Protein AF-A0A318S5X5-F1 (afdb_monomer)

Sequence (157 aa):
MSGQIARTRAEFDAWLSTHRPRSAVIAVRAEPLDRRAVLARVASLTGAQRDDAYVTLLLERRPVEDTPAFVEATREPLRRWATLVDGLLAGEGAFARWRTRLLFEGKTTSRFDLRLYVVGEGALGEATADETVEALATWARAAFPLRLLDPVAPPKR

Nearest PDB structures (foldseek):
  4n8p-assembly1_A-2  TM=7.620E-01  e=3.785E+00  Ornithorhynchus anatinus
  3osn-assembly1_A  TM=4.841E-01  e=3.549E+00  Homo sapiens
  1i8l-assembly2_D  TM=4.418E-01  e=8.063E-01  Homo sapiens
  6tm8-assembly1_A  TM=4.575E-01  e=2.260E+00  Equid alphaherpesvirus 4
  3jpu-assembly3_D  TM=2.387E-01  e=6.759E+00  Pseudomonas aeruginosa

Radius of gyration: 15.07 Å; Cα contacts (8 Å, |Δi|>4): 255; chains: 1; bounding box: 32×39×39 Å

Secondary structure (DSSP, 8-state):
-HHHHHHHHHHHHHHHHHTGGGEEEEE-TTSB--HHHHHHHHHHHHHTT--S-EEEEEEEE-SS-EEEEEEEEES-HHHHHHHHHHHHHH--THHHHHHHHHB-TTSSBBSSEEEEEEEEGGGSTTS-HHHHHHHHHHHHHHH-SSPPPPPPPPPP-

Solvent-accessible surface area (backbone atoms only — not comparable to full-atom values): 8553 Å² total; per-residue (Å²): 114,70,66,59,34,53,50,36,39,50,54,50,52,48,53,50,61,77,45,47,90,35,46,46,77,54,35,47,52,77,33,70,61,47,64,68,62,34,49,52,51,46,45,52,44,48,68,76,62,71,50,76,34,22,30,38,39,34,30,37,45,49,100,88,46,76,41,64,38,36,69,42,57,40,70,51,60,55,64,50,48,50,52,52,49,53,37,38,70,72,39,56,75,79,22,33,63,52,24,68,71,46,22,41,86,99,49,64,26,22,65,28,35,29,36,38,35,42,42,34,28,84,76,56,66,92,46,52,29,61,61,47,34,53,50,51,53,50,33,41,63,65,50,40,95,55,75,64,54,78,87,71,78,76,80,85,127

Mean predicted aligned error: 3.71 Å

Structure (mmCIF, N/CA/C/O backbone):
data_AF-A0A318S5X5-F1
#
_entry.id   AF-A0A318S5X5-F1
#
loop_
_atom_site.group_PDB
_atom_site.id
_atom_site.type_symbol
_atom_site.label_atom_id
_atom_site.label_alt_id
_atom_site.label_comp_id
_atom_site.label_asym_id
_atom_site.label_entity_id
_atom_site.label_seq_id
_atom_site.pdbx_PDB_ins_code
_atom_site.Cartn_x
_atom_site.Cartn_y
_atom_site.Cartn_z
_atom_site.occupancy
_atom_site.B_iso_or_equiv
_atom_site.auth_seq_id
_atom_site.auth_comp_id
_atom_site.auth_asym_id
_atom_site.auth_atom_id
_atom_site.pdbx_PDB_model_num
ATOM 1 N N . MET A 1 1 ? 3.128 22.245 -18.106 1.00 63.56 1 MET A N 1
ATOM 2 C CA . MET A 1 1 ? 3.171 21.529 -16.807 1.00 63.56 1 MET A CA 1
ATOM 3 C C . MET A 1 1 ? 2.079 20.465 -16.676 1.00 63.56 1 MET A C 1
ATOM 5 O O . MET A 1 1 ? 2.401 19.358 -16.274 1.00 63.56 1 MET A O 1
ATOM 9 N N . SER A 1 2 ? 0.830 20.738 -17.073 1.00 74.69 2 SER A N 1
ATOM 10 C CA . SER A 1 2 ? -0.282 19.765 -17.033 1.00 74.69 2 SER A CA 1
ATOM 11 C C . SER A 1 2 ? -0.029 18.466 -17.815 1.00 74.69 2 SER A C 1
ATOM 13 O O . SER A 1 2 ? -0.383 17.394 -17.337 1.00 74.69 2 SER A O 1
ATOM 15 N N . GLY A 1 3 ? 0.640 18.539 -18.973 1.00 87.56 3 GLY A N 1
ATOM 16 C CA . GLY A 1 3 ? 0.941 17.357 -19.794 1.00 87.56 3 GLY A CA 1
ATOM 17 C C . GLY A 1 3 ? 1.873 16.336 -19.126 1.00 87.56 3 GLY A C 1
ATOM 18 O O . GLY A 1 3 ? 1.660 15.137 -19.268 1.00 87.56 3 GLY A O 1
ATOM 19 N N . GLN A 1 4 ? 2.860 16.792 -18.344 1.00 90.62 4 GLN A N 1
ATOM 20 C CA . GLN A 1 4 ? 3.779 15.891 -17.636 1.00 90.62 4 GLN A CA 1
ATOM 21 C C . GLN A 1 4 ? 3.071 15.164 -16.488 1.00 90.62 4 GLN A C 1
ATOM 23 O O . GLN A 1 4 ? 3.238 13.961 -16.336 1.00 90.62 4 GLN A O 1
ATOM 28 N N . ILE A 1 5 ? 2.236 15.879 -15.725 1.00 91.44 5 ILE A N 1
ATOM 29 C CA . ILE A 1 5 ? 1.437 15.299 -14.635 1.00 91.44 5 ILE A CA 1
ATOM 30 C C . ILE A 1 5 ? 0.495 14.222 -15.186 1.00 91.44 5 ILE A C 1
ATOM 32 O O . ILE A 1 5 ? 0.437 13.123 -14.643 1.00 91.44 5 ILE A O 1
ATOM 36 N N . ALA A 1 6 ? -0.196 14.510 -16.295 1.00 92.75 6 ALA A N 1
ATOM 37 C CA . ALA A 1 6 ? -1.096 13.554 -16.938 1.00 92.75 6 ALA A CA 1
ATOM 38 C C . ALA A 1 6 ? -0.356 12.300 -17.432 1.00 92.75 6 ALA A C 1
ATOM 40 O O . ALA A 1 6 ? -0.835 11.186 -17.230 1.00 92.75 6 ALA A O 1
ATOM 41 N N . ARG A 1 7 ? 0.832 12.467 -18.027 1.00 94.44 7 ARG A N 1
ATOM 42 C CA . ARG A 1 7 ? 1.670 11.342 -18.459 1.00 94.44 7 ARG A CA 1
ATOM 43 C C . ARG A 1 7 ? 2.125 10.485 -17.281 1.00 94.44 7 ARG A C 1
ATOM 45 O O . ARG A 1 7 ? 1.938 9.276 -17.312 1.00 94.44 7 ARG A O 1
ATOM 52 N N . THR A 1 8 ? 2.671 11.102 -16.237 1.00 94.94 8 THR A N 1
ATOM 53 C CA . THR A 1 8 ? 3.100 10.383 -15.033 1.00 94.94 8 THR A CA 1
ATOM 54 C C . THR A 1 8 ? 1.937 9.646 -14.374 1.00 94.94 8 THR A C 1
ATOM 56 O O . THR A 1 8 ? 2.099 8.523 -13.901 1.00 94.94 8 THR A O 1
ATOM 59 N N . ARG A 1 9 ? 0.740 10.243 -14.381 1.00 94.81 9 ARG A N 1
ATOM 60 C CA . ARG A 1 9 ? -0.459 9.571 -13.889 1.00 94.81 9 ARG A CA 1
ATOM 61 C C . ARG A 1 9 ? -0.812 8.346 -14.731 1.00 94.81 9 ARG A C 1
ATOM 63 O O . ARG A 1 9 ? -1.066 7.291 -14.166 1.00 94.81 9 ARG A O 1
ATOM 70 N N . ALA A 1 10 ? -0.761 8.465 -16.056 1.00 95.75 10 ALA A N 1
ATOM 71 C CA . ALA A 1 10 ? -1.004 7.343 -16.955 1.00 95.75 10 ALA A CA 1
ATOM 72 C C . ALA A 1 10 ? 0.017 6.204 -16.765 1.00 95.75 10 ALA A C 1
ATOM 74 O O . ALA A 1 10 ? -0.373 5.041 -16.775 1.00 95.75 10 ALA A O 1
ATOM 75 N N . GLU A 1 11 ? 1.297 6.522 -16.543 1.00 96.81 11 GLU A N 1
ATOM 76 C CA . GLU A 1 11 ? 2.347 5.534 -16.241 1.00 96.81 11 GLU A CA 1
ATOM 77 C C . GLU A 1 11 ? 2.062 4.798 -14.918 1.00 96.81 11 GLU A C 1
ATOM 79 O O . GLU A 1 11 ? 2.108 3.567 -14.866 1.00 96.81 11 GLU A O 1
ATOM 84 N N . PHE A 1 12 ? 1.670 5.533 -13.870 1.00 97.25 12 PHE A N 1
ATOM 85 C CA . PHE A 1 12 ? 1.281 4.946 -12.585 1.00 97.25 12 PHE A CA 1
ATOM 86 C C . PHE A 1 12 ? 0.047 4.039 -12.713 1.00 97.25 12 PHE A C 1
ATOM 88 O O . PHE A 1 12 ? 0.053 2.900 -12.245 1.00 97.25 12 PHE A O 1
ATOM 95 N N . ASP A 1 13 ? -1.001 4.515 -13.388 1.00 96.75 13 ASP A N 1
ATOM 96 C CA . ASP A 1 13 ? -2.248 3.768 -13.574 1.00 96.75 13 ASP A CA 1
ATOM 97 C C . ASP A 1 13 ? -2.038 2.526 -14.462 1.00 96.75 13 ASP A C 1
ATOM 99 O O . ASP A 1 13 ? -2.630 1.472 -14.208 1.00 96.75 13 ASP A O 1
ATOM 103 N N . ALA A 1 14 ? -1.145 2.602 -15.456 1.00 97.56 14 ALA A N 1
ATOM 104 C CA . ALA A 1 14 ? -0.736 1.448 -16.252 1.00 97.56 14 ALA A CA 1
ATOM 105 C C . ALA A 1 14 ? -0.048 0.387 -15.382 1.00 97.56 14 ALA A C 1
ATOM 107 O O . ALA A 1 14 ? -0.393 -0.794 -15.475 1.00 97.56 14 ALA A O 1
ATOM 108 N N . TRP A 1 15 ? 0.856 0.793 -14.482 1.00 97.94 15 TRP A N 1
ATOM 109 C CA . TRP A 1 15 ? 1.485 -0.130 -13.536 1.00 97.94 15 TRP A CA 1
ATOM 110 C C . TRP A 1 15 ? 0.447 -0.794 -12.621 1.00 97.94 15 TRP A C 1
ATOM 112 O O . TRP A 1 15 ? 0.465 -2.018 -12.463 1.00 97.94 15 TRP A O 1
ATOM 122 N N . LEU A 1 16 ? -0.505 -0.027 -12.073 1.00 97.88 16 LEU A N 1
ATOM 123 C CA . LEU A 1 16 ? -1.594 -0.576 -11.254 1.00 97.88 16 LEU A CA 1
ATOM 124 C C . LEU A 1 16 ? -2.435 -1.596 -12.028 1.00 97.88 16 LEU A C 1
ATOM 126 O O . LEU A 1 16 ? -2.760 -2.662 -11.502 1.00 97.88 16 LEU A O 1
ATOM 130 N N . SER A 1 17 ? -2.785 -1.280 -13.276 1.00 97.69 17 SER A N 1
ATOM 131 C CA . SER A 1 17 ? -3.589 -2.151 -14.133 1.00 97.69 17 SER A CA 1
ATOM 132 C C . SER A 1 17 ? -2.881 -3.480 -14.401 1.00 97.69 17 SER A C 1
ATOM 134 O O . SER A 1 17 ? -3.464 -4.543 -14.172 1.00 97.69 17 SER A O 1
ATOM 136 N N . THR A 1 18 ? -1.607 -3.431 -14.796 1.00 98.19 18 THR A N 1
ATOM 137 C CA . THR A 1 18 ? -0.773 -4.616 -15.057 1.00 98.19 18 THR A CA 1
ATOM 138 C C . THR A 1 18 ? -0.665 -5.524 -13.831 1.00 98.19 18 THR A C 1
ATOM 140 O O . THR A 1 18 ? -0.734 -6.749 -13.942 1.00 98.19 18 THR A O 1
ATOM 143 N N . HIS A 1 19 ? -0.560 -4.941 -12.635 1.00 98.31 19 HIS A N 1
ATOM 144 C CA . HIS A 1 19 ? -0.350 -5.688 -11.394 1.00 98.31 19 HIS A CA 1
ATOM 145 C C . HIS A 1 19 ? -1.625 -5.915 -10.577 1.00 98.31 19 HIS A C 1
ATOM 147 O O . HIS A 1 19 ? -1.557 -6.428 -9.459 1.00 98.31 19 HIS A O 1
ATOM 153 N N . ARG A 1 20 ? -2.808 -5.608 -11.123 1.00 97.88 20 ARG A N 1
ATOM 154 C CA . ARG A 1 20 ? -4.098 -5.761 -10.432 1.00 97.88 20 ARG A CA 1
ATOM 155 C C . ARG A 1 20 ? -4.334 -7.153 -9.820 1.00 97.88 20 ARG A C 1
ATOM 157 O O . ARG A 1 20 ? -4.837 -7.187 -8.692 1.00 97.88 20 ARG A O 1
ATOM 164 N N . PRO A 1 21 ? -3.963 -8.283 -10.465 1.00 97.62 21 PRO A N 1
ATOM 165 C CA . PRO A 1 21 ? -4.100 -9.616 -9.866 1.00 97.62 21 PRO A CA 1
ATOM 166 C C . PRO A 1 21 ? -3.256 -9.831 -8.600 1.00 97.62 21 PRO A C 1
ATOM 168 O O . PRO A 1 21 ? -3.552 -10.719 -7.809 1.00 97.62 21 PRO A O 1
ATOM 171 N N . ARG A 1 22 ? -2.227 -9.004 -8.383 1.00 98.06 22 ARG A N 1
ATOM 172 C CA . ARG A 1 22 ? -1.304 -9.047 -7.238 1.00 98.06 22 ARG A CA 1
ATOM 173 C C . ARG A 1 22 ? -1.700 -8.049 -6.148 1.00 98.06 22 ARG A C 1
ATOM 175 O O . ARG A 1 22 ? -0.852 -7.510 -5.437 1.00 98.06 22 ARG A O 1
ATOM 182 N N . SER A 1 23 ? -2.999 -7.774 -6.036 1.00 98.38 23 SER A N 1
ATOM 183 C CA . SER A 1 23 ? -3.544 -6.828 -5.068 1.00 98.38 23 SER A CA 1
ATOM 184 C C . SER A 1 23 ? -4.696 -7.411 -4.259 1.00 98.38 23 SER A C 1
ATOM 186 O O . SER A 1 23 ? -5.454 -8.253 -4.738 1.00 98.38 23 SER A O 1
ATOM 188 N N . ALA A 1 24 ? -4.864 -6.915 -3.036 1.00 98.06 24 ALA A N 1
ATOM 189 C CA . ALA A 1 24 ? -5.970 -7.267 -2.159 1.00 98.06 24 ALA A CA 1
ATOM 190 C C . ALA A 1 24 ? -6.497 -6.032 -1.421 1.00 98.06 24 ALA A C 1
ATOM 192 O O . ALA A 1 24 ? -5.737 -5.136 -1.057 1.00 98.06 24 ALA A O 1
ATOM 193 N N . VAL A 1 25 ? -7.806 -5.997 -1.162 1.00 97.62 25 VAL A N 1
ATOM 194 C CA . VAL A 1 25 ? -8.386 -5.039 -0.210 1.00 97.62 25 VAL A CA 1
ATOM 195 C C . VAL A 1 25 ? -8.039 -5.521 1.193 1.00 97.62 25 VAL A C 1
ATOM 197 O O . VAL A 1 25 ? -8.439 -6.617 1.577 1.00 97.62 25 VAL A O 1
ATOM 200 N N . ILE A 1 26 ? -7.272 -4.729 1.937 1.00 97.19 26 ILE A N 1
ATOM 201 C CA . ILE A 1 26 ? -6.790 -5.080 3.278 1.00 97.19 26 ILE A CA 1
ATOM 202 C C . ILE A 1 26 ? -7.601 -4.419 4.397 1.00 97.19 26 ILE A C 1
ATOM 204 O O . ILE A 1 26 ? -7.594 -4.932 5.513 1.00 97.19 26 ILE A O 1
ATOM 208 N N . ALA A 1 27 ? -8.340 -3.350 4.095 1.00 97.00 27 ALA A N 1
ATOM 209 C CA . ALA A 1 27 ? -9.311 -2.735 4.994 1.00 97.00 27 ALA A CA 1
ATOM 210 C C . ALA A 1 27 ? -10.466 -2.126 4.193 1.00 97.00 27 ALA A C 1
ATOM 212 O O . ALA A 1 27 ? -10.250 -1.638 3.082 1.00 97.00 27 ALA A O 1
ATOM 213 N N . VAL A 1 28 ? -11.662 -2.132 4.772 1.00 96.62 28 VAL A N 1
ATOM 214 C CA . VAL A 1 28 ? -12.852 -1.470 4.227 1.00 96.62 28 VAL A CA 1
ATOM 215 C C . VAL A 1 28 ? -13.132 -0.226 5.063 1.00 96.62 28 VAL A C 1
ATOM 217 O O . VAL A 1 28 ? -12.916 -0.209 6.280 1.00 96.62 28 VAL A O 1
ATOM 220 N N . ARG A 1 29 ? -13.576 0.850 4.416 1.00 96.38 29 ARG A N 1
ATOM 221 C CA . ARG A 1 29 ? -13.943 2.094 5.089 1.00 96.38 29 ARG A CA 1
ATOM 222 C C . ARG A 1 29 ? -14.974 1.827 6.185 1.00 96.38 29 ARG A C 1
ATOM 224 O O . ARG A 1 29 ? -15.954 1.128 5.973 1.00 96.38 29 ARG A O 1
ATOM 231 N N . ALA A 1 30 ? -14.787 2.488 7.326 1.00 95.69 30 ALA A N 1
ATOM 232 C CA . ALA A 1 30 ? -15.649 2.383 8.500 1.00 95.69 30 ALA A CA 1
ATOM 233 C C . ALA A 1 30 ? -15.691 0.986 9.152 1.00 95.69 30 ALA A C 1
ATOM 235 O O . ALA A 1 30 ? -16.438 0.798 10.111 1.00 95.69 30 ALA A O 1
ATOM 236 N N . GLU A 1 31 ? -14.821 0.058 8.742 1.00 96.19 31 GLU A N 1
ATOM 237 C CA . GLU A 1 31 ? -14.630 -1.225 9.417 1.00 96.19 31 GLU A CA 1
ATOM 238 C C . GLU A 1 31 ? -13.357 -1.232 10.282 1.00 96.19 31 GLU A C 1
ATOM 240 O O . GLU A 1 31 ? -12.379 -0.538 9.966 1.00 96.19 31 GLU A O 1
ATOM 245 N N . PRO A 1 32 ? -13.342 -1.986 11.399 1.00 95.38 32 PRO A N 1
ATOM 246 C CA . PRO A 1 32 ? -12.128 -2.226 12.171 1.00 95.38 32 PRO A CA 1
ATOM 247 C C . PRO A 1 32 ? -11.030 -2.878 11.322 1.00 95.38 32 PRO A C 1
ATOM 249 O O . PRO A 1 32 ? -11.278 -3.826 10.579 1.00 95.38 32 PRO A O 1
ATOM 252 N N . LEU A 1 33 ? -9.794 -2.399 11.465 1.00 94.62 33 LEU A N 1
ATOM 253 C CA . LEU A 1 33 ? -8.633 -3.027 10.848 1.00 94.62 33 LEU A CA 1
ATOM 254 C C . LEU A 1 33 ? -8.327 -4.360 11.546 1.00 94.62 33 LEU A C 1
ATOM 256 O O . LEU A 1 33 ? -7.868 -4.384 12.688 1.00 94.62 33 LEU A O 1
ATOM 260 N N . ASP A 1 34 ? -8.544 -5.469 10.843 1.00 94.88 34 ASP A N 1
ATOM 261 C CA . ASP A 1 34 ? -8.227 -6.811 11.333 1.00 94.88 34 ASP A CA 1
ATOM 262 C C . ASP A 1 34 ? -6.812 -7.227 10.911 1.00 94.88 34 ASP A C 1
ATOM 264 O O . ASP A 1 34 ? -6.543 -7.558 9.752 1.00 94.88 34 ASP A O 1
ATOM 268 N N . ARG A 1 35 ? -5.906 -7.276 11.892 1.00 95.69 35 ARG A N 1
ATOM 269 C CA . ARG A 1 35 ? -4.519 -7.711 11.707 1.00 95.69 35 ARG A CA 1
ATOM 270 C C . ARG A 1 35 ? -4.406 -9.087 11.055 1.00 95.69 35 ARG A C 1
ATOM 272 O O . ARG A 1 35 ? -3.602 -9.264 10.141 1.00 95.69 35 ARG A O 1
ATOM 279 N N . ARG A 1 36 ? -5.170 -10.076 11.522 1.00 97.06 36 ARG A N 1
ATOM 280 C CA . ARG A 1 36 ? -5.088 -11.449 11.009 1.00 97.06 36 ARG A CA 1
ATOM 281 C C . ARG A 1 36 ? -5.515 -11.486 9.547 1.00 97.06 36 ARG A C 1
ATOM 283 O O . ARG A 1 36 ? -4.848 -12.135 8.743 1.00 97.06 36 ARG A O 1
ATOM 290 N N . ALA A 1 37 ? -6.577 -10.763 9.199 1.00 96.94 37 ALA A N 1
ATOM 291 C CA . ALA A 1 37 ? -7.054 -10.678 7.824 1.00 96.94 37 ALA A CA 1
ATOM 292 C C . ALA A 1 37 ? -6.035 -9.997 6.894 1.00 96.94 37 ALA A C 1
ATOM 294 O O . ALA A 1 37 ? -5.796 -10.485 5.788 1.00 96.94 37 ALA A O 1
ATOM 295 N N . VAL A 1 38 ? -5.394 -8.905 7.334 1.00 97.81 38 VAL A N 1
ATOM 296 C CA . VAL A 1 38 ? -4.328 -8.235 6.563 1.00 97.81 38 VAL A CA 1
ATOM 297 C C . VAL A 1 38 ? -3.174 -9.203 6.289 1.00 97.81 38 VAL A C 1
ATOM 299 O O . VAL A 1 38 ? -2.782 -9.380 5.137 1.00 97.81 38 VAL A 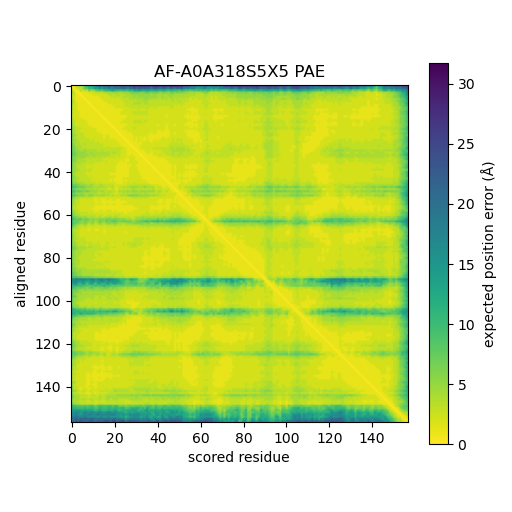O 1
ATOM 302 N N . LEU A 1 39 ? -2.664 -9.882 7.321 1.00 98.38 39 LEU A N 1
ATOM 303 C CA . LEU A 1 39 ? -1.522 -10.789 7.174 1.00 98.38 39 LEU A CA 1
ATOM 304 C C . LEU A 1 39 ? -1.844 -12.024 6.332 1.00 98.38 39 LEU A C 1
ATOM 306 O O . LEU A 1 39 ? -1.005 -12.449 5.543 1.00 98.38 39 LEU A O 1
ATOM 310 N N . ALA A 1 40 ? -3.061 -12.564 6.434 1.00 98.12 40 ALA A N 1
ATOM 311 C CA . ALA A 1 40 ? -3.504 -13.659 5.574 1.00 98.12 40 ALA A CA 1
ATOM 312 C C . ALA A 1 40 ? -3.509 -13.252 4.089 1.00 98.12 40 ALA A C 1
ATOM 314 O O . ALA A 1 40 ? -3.091 -14.028 3.231 1.00 98.12 40 ALA A O 1
ATOM 315 N N . ARG A 1 41 ? -3.928 -12.017 3.780 1.00 98.12 41 ARG A N 1
ATOM 316 C CA . ARG A 1 41 ? -3.898 -11.477 2.412 1.00 98.12 41 ARG A CA 1
ATOM 317 C C . ARG A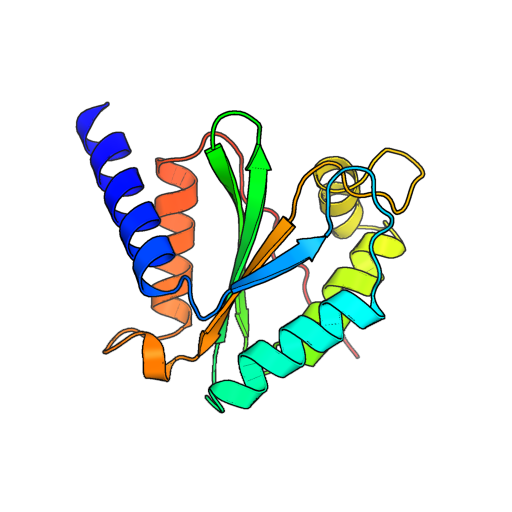 1 41 ? -2.470 -11.289 1.910 1.00 98.12 41 ARG A C 1
ATOM 319 O O . ARG A 1 41 ? -2.180 -11.706 0.795 1.00 98.12 41 ARG A O 1
ATOM 326 N N . VAL A 1 42 ? -1.577 -10.731 2.732 1.00 98.06 42 VAL A N 1
ATOM 327 C CA . VAL A 1 42 ? -0.152 -10.592 2.380 1.00 98.06 42 VAL A CA 1
ATOM 328 C C . VAL A 1 42 ? 0.469 -11.961 2.107 1.00 98.06 42 VAL A C 1
ATOM 330 O O . VAL A 1 42 ? 1.061 -12.147 1.051 1.00 98.06 42 VAL A O 1
ATOM 333 N N . ALA A 1 43 ? 0.268 -12.931 3.004 1.00 97.81 43 ALA A N 1
ATOM 334 C CA . ALA A 1 43 ? 0.788 -14.288 2.845 1.00 97.81 43 ALA A CA 1
ATOM 335 C C . ALA A 1 43 ? 0.277 -14.967 1.564 1.00 97.81 43 ALA A C 1
ATOM 337 O O . ALA A 1 43 ? 1.045 -15.636 0.875 1.00 97.81 43 ALA A O 1
ATOM 338 N N . SER A 1 44 ? -1.002 -14.772 1.227 1.00 97.44 44 SER A N 1
ATOM 339 C CA . SER A 1 44 ? -1.593 -15.278 -0.016 1.00 97.44 44 SER A CA 1
ATOM 340 C C . SER A 1 44 ? -0.928 -14.664 -1.254 1.00 97.44 44 SER A C 1
ATOM 342 O O . SER A 1 44 ? -0.485 -15.393 -2.143 1.00 97.44 44 SER A O 1
ATOM 344 N N . LEU A 1 45 ? -0.774 -13.333 -1.284 1.00 97.50 45 LEU A N 1
ATOM 345 C CA . LEU A 1 45 ? -0.144 -12.624 -2.402 1.00 97.50 45 LEU A CA 1
ATOM 346 C C . LEU A 1 45 ? 1.322 -13.033 -2.603 1.00 97.50 45 LEU A C 1
ATOM 348 O O . LEU A 1 45 ? 1.749 -13.229 -3.740 1.00 97.50 45 LEU A O 1
ATOM 352 N N . THR A 1 46 ? 2.093 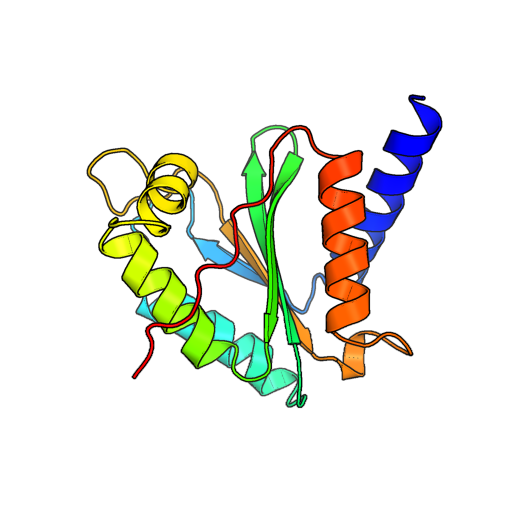-13.186 -1.524 1.00 97.06 46 THR A N 1
ATOM 353 C CA . THR A 1 46 ? 3.503 -13.596 -1.612 1.00 97.06 46 THR A CA 1
ATOM 354 C C . THR A 1 46 ? 3.653 -15.072 -1.959 1.00 97.06 46 THR A C 1
ATOM 356 O O . THR A 1 46 ? 4.480 -15.435 -2.791 1.00 97.06 46 THR A O 1
ATOM 359 N N . GLY A 1 47 ? 2.835 -15.941 -1.355 1.00 94.62 47 GLY A N 1
ATOM 360 C CA . GLY A 1 47 ? 2.926 -17.391 -1.537 1.00 94.62 47 GLY A CA 1
ATOM 361 C C . GLY A 1 47 ? 2.635 -17.853 -2.967 1.00 94.62 47 GLY A C 1
ATOM 362 O O . GLY A 1 47 ? 3.158 -18.886 -3.388 1.00 94.62 47 GLY A O 1
ATOM 363 N N . ALA A 1 48 ? 1.843 -17.077 -3.714 1.00 91.62 48 ALA A N 1
ATOM 364 C CA . ALA A 1 48 ? 1.555 -17.313 -5.127 1.00 91.62 48 ALA A CA 1
ATOM 365 C C . ALA A 1 48 ? 2.730 -16.981 -6.066 1.00 91.62 48 ALA A C 1
ATOM 367 O O . ALA A 1 48 ? 2.759 -17.479 -7.186 1.00 91.62 48 ALA A O 1
ATOM 368 N N . GLN A 1 49 ? 3.668 -16.139 -5.624 1.00 96.56 49 GLN A N 1
ATOM 369 C CA . GLN A 1 49 ? 4.747 -15.591 -6.453 1.00 96.56 49 GLN A CA 1
ATOM 370 C C . GLN A 1 49 ? 6.103 -16.234 -6.128 1.00 96.56 49 GLN A C 1
ATOM 372 O O . GLN A 1 49 ? 6.783 -16.696 -7.035 1.00 96.56 49 GLN A O 1
ATOM 377 N N . ARG A 1 50 ? 6.424 -16.395 -4.832 1.00 93.75 50 ARG A N 1
ATOM 378 C CA . ARG A 1 50 ? 7.660 -17.042 -4.335 1.00 93.75 50 ARG A CA 1
ATOM 379 C C . ARG A 1 50 ? 8.964 -16.393 -4.828 1.00 93.75 50 ARG A C 1
ATOM 381 O O . ARG A 1 50 ? 9.956 -17.087 -5.014 1.00 93.75 50 ARG A O 1
ATOM 388 N N . ASP A 1 51 ? 8.955 -15.077 -4.988 1.00 96.56 51 ASP A N 1
ATOM 389 C CA . ASP A 1 51 ? 10.131 -14.267 -5.315 1.00 96.56 51 ASP A CA 1
ATOM 390 C C . ASP A 1 51 ? 10.986 -13.932 -4.079 1.00 96.56 51 ASP A C 1
ATOM 392 O O . ASP A 1 51 ? 10.504 -14.000 -2.941 1.00 96.56 51 ASP A O 1
ATOM 396 N N . ASP A 1 52 ? 12.235 -13.522 -4.324 1.00 94.62 52 ASP A N 1
ATOM 397 C CA . ASP A 1 52 ? 13.224 -13.130 -3.304 1.00 94.62 52 ASP A CA 1
ATOM 398 C C . ASP A 1 52 ? 13.043 -11.688 -2.799 1.00 94.62 52 ASP A C 1
ATOM 400 O O . ASP A 1 52 ? 13.448 -11.343 -1.683 1.00 94.62 52 ASP A O 1
ATOM 404 N N . ALA A 1 53 ? 12.418 -10.834 -3.609 1.00 97.50 53 ALA A N 1
ATOM 405 C CA . ALA A 1 53 ? 12.118 -9.449 -3.285 1.00 97.50 53 ALA A CA 1
ATOM 406 C C . ALA A 1 53 ? 10.740 -9.052 -3.819 1.00 97.50 53 ALA A C 1
ATOM 408 O O . ALA A 1 53 ? 10.240 -9.607 -4.798 1.00 97.50 53 ALA A O 1
ATOM 409 N N . TYR A 1 54 ? 10.118 -8.086 -3.147 1.00 98.50 54 TYR A N 1
ATOM 410 C CA . TYR A 1 54 ? 8.784 -7.606 -3.472 1.00 98.50 54 TYR A CA 1
ATOM 411 C C . TYR A 1 54 ? 8.707 -6.092 -3.380 1.00 98.50 54 TYR A C 1
ATOM 413 O O . TYR A 1 54 ? 9.231 -5.483 -2.447 1.00 98.50 54 TYR A O 1
ATOM 421 N N . VAL A 1 55 ? 7.931 -5.510 -4.282 1.00 98.50 55 VAL A N 1
ATOM 422 C CA . VAL A 1 55 ? 7.400 -4.155 -4.176 1.00 98.50 55 VAL A CA 1
ATOM 423 C C . VAL A 1 55 ? 6.068 -4.223 -3.448 1.00 98.50 55 VAL A C 1
ATOM 425 O O . VAL A 1 55 ? 5.164 -4.965 -3.843 1.00 98.50 55 VAL A O 1
ATOM 428 N N . THR A 1 56 ? 5.916 -3.426 -2.397 1.00 98.12 56 THR A N 1
ATOM 429 C CA . THR A 1 56 ? 4.626 -3.233 -1.735 1.00 98.12 56 THR A CA 1
ATOM 430 C C . THR A 1 56 ? 4.141 -1.809 -1.953 1.00 98.12 56 THR A C 1
ATOM 432 O O . THR A 1 56 ? 4.903 -0.864 -1.776 1.00 98.12 56 THR A O 1
ATOM 435 N N . LEU A 1 57 ? 2.879 -1.653 -2.356 1.00 98.44 57 LEU A N 1
ATOM 436 C CA . LEU A 1 57 ? 2.240 -0.357 -2.597 1.00 98.44 57 LEU A CA 1
ATOM 437 C C . LEU A 1 57 ? 0.858 -0.343 -1.943 1.00 98.44 57 LEU A C 1
ATOM 439 O O . LEU A 1 57 ? -0.025 -1.119 -2.310 1.00 98.44 57 LEU A O 1
ATOM 443 N N . LEU A 1 58 ? 0.661 0.560 -0.987 1.00 98.38 58 LEU A N 1
ATOM 444 C CA . LEU A 1 58 ? -0.624 0.810 -0.345 1.00 98.38 58 LEU A CA 1
ATOM 445 C C . LEU A 1 58 ? -1.324 1.980 -1.029 1.00 98.38 58 LEU A C 1
ATOM 447 O O . LEU A 1 58 ? -0.770 3.079 -1.106 1.00 98.38 58 LEU A O 1
ATOM 451 N N . LEU A 1 59 ? -2.568 1.762 -1.436 1.00 98.31 59 LEU A N 1
ATOM 452 C CA . LEU A 1 59 ? -3.476 2.794 -1.912 1.00 98.31 59 LEU A CA 1
ATOM 453 C C . LEU A 1 59 ? -4.593 3.026 -0.896 1.00 98.31 59 LEU A C 1
ATOM 455 O O . LEU A 1 59 ? -5.124 2.080 -0.309 1.00 98.31 59 LEU A O 1
ATOM 459 N N . GLU A 1 60 ? -4.980 4.286 -0.742 1.00 97.12 60 GLU A N 1
ATOM 460 C CA . GLU A 1 60 ? -6.216 4.692 -0.079 1.00 97.12 60 GLU A CA 1
ATOM 461 C C . GLU A 1 60 ? -7.244 5.105 -1.140 1.00 97.12 60 GLU A C 1
ATOM 463 O O . GLU A 1 60 ? -6.996 6.001 -1.950 1.00 97.12 60 GLU A O 1
ATOM 468 N N . ARG A 1 61 ? -8.406 4.447 -1.153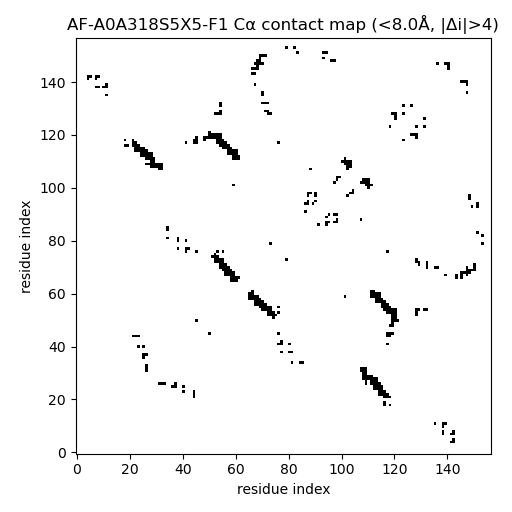 1.00 96.12 61 ARG A N 1
ATOM 469 C CA . ARG A 1 61 ? -9.495 4.787 -2.070 1.00 96.12 61 ARG A CA 1
ATOM 470 C C . ARG A 1 61 ? -10.242 6.009 -1.561 1.00 96.12 61 ARG A C 1
ATOM 472 O O . ARG A 1 61 ? -10.913 5.965 -0.524 1.00 96.12 61 ARG A O 1
ATOM 479 N N . ARG A 1 62 ? -10.141 7.104 -2.305 1.00 92.12 62 ARG A N 1
ATOM 480 C CA . ARG A 1 62 ? -10.879 8.349 -2.078 1.00 92.12 62 ARG A CA 1
ATOM 481 C C . ARG A 1 62 ? -12.058 8.424 -3.056 1.00 92.12 62 ARG A C 1
ATOM 483 O O . ARG A 1 62 ? -12.090 7.676 -4.028 1.00 92.12 62 ARG A O 1
ATOM 490 N N . PRO A 1 63 ? -13.044 9.313 -2.831 1.00 88.00 63 PRO A N 1
ATOM 491 C CA . PRO A 1 63 ? -14.232 9.381 -3.687 1.00 88.00 63 PRO A CA 1
ATOM 492 C C . PRO A 1 63 ? -13.942 9.571 -5.183 1.00 88.00 63 PRO A C 1
ATOM 494 O O . PRO A 1 63 ? -14.741 9.143 -6.007 1.00 88.00 63 PRO A O 1
ATOM 497 N N . VAL A 1 64 ? -12.818 10.209 -5.521 1.00 86.62 64 VAL A N 1
ATOM 498 C CA . VAL A 1 64 ? -12.477 10.600 -6.897 1.00 86.62 64 VAL A CA 1
ATOM 499 C C . VAL A 1 64 ? -11.368 9.729 -7.494 1.00 86.62 64 VAL A C 1
ATOM 501 O O . VAL A 1 64 ? -11.265 9.623 -8.710 1.00 86.62 64 VAL A O 1
ATOM 504 N N . GLU A 1 65 ? -10.533 9.105 -6.660 1.00 90.69 65 GLU A N 1
ATOM 505 C CA . GLU A 1 65 ? -9.349 8.374 -7.114 1.00 90.69 65 GLU A CA 1
ATOM 506 C C . GLU A 1 65 ? -8.775 7.441 -6.041 1.00 90.69 65 GLU A C 1
ATOM 508 O O . GLU A 1 65 ? -8.977 7.646 -4.843 1.00 90.69 65 GLU A O 1
ATOM 513 N N . ASP A 1 66 ? -7.999 6.449 -6.478 1.00 94.25 66 ASP A N 1
ATOM 514 C CA . ASP A 1 66 ? -7.084 5.718 -5.605 1.00 94.25 66 ASP A CA 1
ATOM 515 C C . ASP A 1 66 ? -5.789 6.533 -5.462 1.00 94.25 66 ASP A C 1
ATOM 517 O O . ASP A 1 66 ? -5.140 6.859 -6.454 1.00 94.25 66 ASP A O 1
ATOM 521 N N . THR A 1 67 ? -5.409 6.883 -4.232 1.00 96.19 67 THR A N 1
ATOM 522 C CA . THR A 1 67 ? -4.213 7.692 -3.953 1.00 96.19 67 THR A CA 1
ATOM 523 C C . THR A 1 67 ? -3.132 6.833 -3.298 1.00 96.19 67 THR A C 1
ATOM 525 O O . THR A 1 67 ? -3.434 6.115 -2.342 1.00 96.19 67 THR A O 1
ATOM 528 N N . PRO A 1 68 ? -1.861 6.903 -3.730 1.00 97.75 68 PRO A N 1
ATOM 529 C CA . PRO A 1 68 ? -0.788 6.188 -3.063 1.00 97.75 68 PRO A CA 1
ATOM 530 C C . PRO A 1 68 ? -0.549 6.746 -1.659 1.00 97.75 68 PRO A C 1
ATOM 532 O O . PRO A 1 68 ? -0.397 7.951 -1.431 1.00 97.75 68 PRO A O 1
ATOM 535 N N . ALA A 1 69 ? -0.532 5.837 -0.694 1.00 97.06 69 ALA A N 1
ATOM 536 C CA . ALA A 1 69 ? -0.262 6.135 0.700 1.00 97.06 69 ALA A CA 1
ATOM 537 C C . ALA A 1 69 ? 1.149 5.717 1.096 1.00 97.06 69 ALA A C 1
ATOM 539 O O . ALA A 1 69 ? 1.777 6.425 1.873 1.00 97.06 69 ALA A O 1
ATOM 540 N N . PHE A 1 70 ? 1.658 4.606 0.571 1.00 97.00 70 PHE A N 1
ATOM 541 C CA . PHE A 1 70 ? 2.939 4.044 0.983 1.00 97.00 70 PHE A CA 1
ATOM 542 C C . PHE A 1 70 ? 3.517 3.147 -0.108 1.00 97.00 70 PHE A C 1
ATOM 544 O O . PHE A 1 70 ? 2.755 2.433 -0.754 1.00 97.00 70 PHE A O 1
ATOM 551 N N . VAL A 1 71 ? 4.838 3.162 -0.287 1.00 97.44 71 VAL A N 1
ATOM 552 C CA . VAL A 1 71 ? 5.551 2.263 -1.199 1.00 97.44 71 VAL A CA 1
ATOM 553 C C . VAL A 1 71 ? 6.910 1.890 -0.609 1.00 97.44 71 VAL A C 1
ATOM 555 O O . VAL A 1 71 ? 7.598 2.755 -0.067 1.00 97.44 71 VAL A O 1
ATOM 558 N N . GLU A 1 72 ? 7.291 0.617 -0.693 1.00 97.06 72 GLU A N 1
ATOM 559 C CA . GLU A 1 72 ? 8.622 0.137 -0.300 1.00 97.06 72 GLU A CA 1
ATOM 560 C C . GLU A 1 72 ? 8.993 -1.172 -1.006 1.00 97.06 72 GLU A C 1
ATOM 562 O O . GLU A 1 72 ? 8.113 -1.923 -1.437 1.00 97.06 72 GLU A O 1
ATOM 567 N N . ALA A 1 73 ? 10.294 -1.465 -1.041 1.00 97.44 73 ALA A N 1
ATOM 568 C CA . ALA A 1 73 ? 10.824 -2.779 -1.380 1.00 97.44 73 ALA A CA 1
ATOM 569 C C . ALA A 1 73 ? 11.054 -3.581 -0.096 1.00 97.44 73 ALA A C 1
ATOM 571 O O . ALA A 1 73 ? 11.444 -3.038 0.943 1.00 97.44 73 ALA A O 1
ATOM 572 N N . THR A 1 74 ? 10.822 -4.889 -0.143 1.00 96.56 74 THR A N 1
ATOM 573 C CA . THR A 1 74 ? 11.112 -5.776 0.983 1.00 96.56 74 THR A CA 1
ATOM 574 C C . THR A 1 74 ? 11.328 -7.215 0.534 1.00 96.56 74 THR A C 1
ATOM 576 O O . THR A 1 74 ? 10.654 -7.711 -0.364 1.00 96.56 74 THR A O 1
ATOM 579 N N . ARG A 1 75 ? 12.249 -7.909 1.207 1.00 97.19 75 ARG A N 1
ATOM 580 C CA . ARG A 1 75 ? 12.474 -9.355 1.047 1.00 97.19 75 ARG A CA 1
ATOM 581 C C . ARG A 1 75 ? 11.597 -10.201 1.974 1.00 97.19 75 ARG A C 1
ATOM 583 O O . ARG A 1 75 ? 11.452 -11.398 1.779 1.00 97.19 75 ARG A O 1
ATOM 590 N N . GLU A 1 76 ? 10.977 -9.582 2.983 1.00 96.44 76 GLU A N 1
ATOM 591 C CA . GLU A 1 76 ? 10.160 -10.275 3.990 1.00 96.44 76 GLU A CA 1
ATOM 592 C C . GLU A 1 76 ? 8.781 -9.600 4.160 1.00 96.44 76 GLU A C 1
ATOM 594 O O . GLU A 1 76 ? 8.484 -9.073 5.240 1.00 96.44 76 GLU A O 1
ATOM 599 N N . PRO A 1 77 ? 7.894 -9.608 3.140 1.00 96.25 77 PRO A N 1
ATOM 600 C CA . PRO A 1 77 ? 6.666 -8.808 3.165 1.00 96.25 77 PRO A CA 1
ATOM 601 C C . PRO A 1 77 ? 5.756 -9.135 4.346 1.00 96.25 77 PRO A C 1
ATOM 603 O O . PRO A 1 77 ? 5.193 -8.236 4.962 1.00 96.25 77 PRO A O 1
ATOM 606 N N . LEU A 1 78 ? 5.636 -10.414 4.713 1.00 96.38 78 LEU A N 1
ATOM 607 C CA . LEU A 1 78 ? 4.764 -10.830 5.810 1.00 96.38 78 LEU A CA 1
ATOM 608 C C . LEU A 1 78 ? 5.233 -10.280 7.163 1.00 96.38 78 LEU A C 1
ATOM 610 O O . LEU A 1 78 ? 4.439 -9.711 7.912 1.00 96.38 78 LEU A O 1
ATOM 614 N N . ARG A 1 79 ? 6.528 -10.417 7.471 1.00 95.75 79 ARG A N 1
ATOM 615 C CA . ARG A 1 79 ? 7.112 -9.871 8.703 1.00 95.75 79 ARG A CA 1
ATOM 616 C C . ARG A 1 79 ? 7.003 -8.354 8.711 1.00 95.75 79 ARG A C 1
ATOM 618 O O . ARG A 1 79 ? 6.654 -7.759 9.729 1.00 95.75 79 ARG A O 1
ATOM 625 N N . ARG A 1 80 ? 7.280 -7.741 7.564 1.00 94.69 80 ARG A N 1
ATOM 626 C CA . ARG A 1 80 ? 7.237 -6.300 7.396 1.00 94.69 80 ARG A CA 1
ATOM 627 C C . ARG A 1 80 ? 5.840 -5.739 7.653 1.00 94.69 80 ARG A C 1
ATOM 629 O O . ARG A 1 80 ? 5.687 -4.845 8.483 1.00 94.69 80 ARG A O 1
ATOM 636 N N . TRP A 1 81 ? 4.817 -6.321 7.036 1.00 95.50 81 TRP A N 1
ATOM 637 C CA . TRP A 1 81 ? 3.427 -5.920 7.243 1.00 95.50 81 TRP A CA 1
ATOM 638 C C . TRP A 1 81 ? 2.906 -6.242 8.642 1.00 95.50 81 TRP A C 1
ATOM 640 O O . TRP A 1 81 ? 2.095 -5.479 9.157 1.00 95.50 81 TRP A O 1
ATOM 650 N N . ALA A 1 82 ? 3.406 -7.289 9.307 1.00 95.56 82 ALA A N 1
ATOM 651 C CA . ALA A 1 82 ? 3.110 -7.510 10.724 1.00 95.56 82 ALA A CA 1
ATOM 652 C C . ALA A 1 82 ? 3.573 -6.318 11.572 1.00 95.56 82 ALA A C 1
ATOM 654 O O . ALA A 1 82 ? 2.769 -5.748 12.303 1.00 95.56 82 ALA A O 1
ATOM 655 N N . THR A 1 83 ? 4.821 -5.869 11.394 1.00 93.00 83 THR A N 1
ATOM 656 C CA . THR A 1 83 ? 5.343 -4.678 12.083 1.00 93.00 83 THR A CA 1
ATOM 657 C C . THR A 1 83 ? 4.554 -3.412 11.747 1.00 93.00 83 THR A C 1
ATOM 659 O O . THR A 1 83 ? 4.245 -2.640 12.651 1.00 93.00 83 THR A O 1
ATOM 662 N N . LEU A 1 84 ? 4.212 -3.189 10.473 1.00 93.38 84 LEU A N 1
ATOM 663 C CA . LEU A 1 84 ? 3.469 -1.993 10.064 1.00 93.38 84 LEU A CA 1
ATOM 664 C C . LEU A 1 84 ? 2.057 -1.954 10.661 1.00 93.38 84 LEU A C 1
ATOM 666 O O . LEU A 1 84 ? 1.625 -0.906 11.136 1.00 93.38 84 LEU A O 1
ATOM 670 N N . VAL A 1 85 ? 1.344 -3.083 10.666 1.00 94.25 85 VAL A N 1
ATOM 671 C CA . VAL A 1 85 ? -0.011 -3.163 11.230 1.00 94.25 85 VAL A CA 1
ATOM 672 C C . VAL A 1 85 ? 0.020 -3.033 12.750 1.00 94.25 85 VAL A C 1
ATOM 674 O O . VAL A 1 85 ? -0.784 -2.286 13.301 1.00 94.25 85 VAL A O 1
ATOM 677 N N . ASP A 1 86 ? 0.962 -3.699 13.423 1.00 92.62 86 ASP A N 1
ATOM 678 C CA . ASP A 1 86 ? 1.130 -3.585 14.876 1.00 92.62 86 ASP A CA 1
ATOM 679 C C . ASP A 1 86 ? 1.430 -2.137 15.282 1.00 92.62 86 ASP A C 1
ATOM 681 O O . ASP A 1 86 ? 0.775 -1.584 16.167 1.00 92.62 86 ASP A O 1
ATOM 685 N N . GLY A 1 87 ? 2.346 -1.484 14.563 1.00 90.88 87 GLY A N 1
ATOM 686 C CA . GLY A 1 87 ? 2.664 -0.076 14.765 1.00 90.88 87 GLY A CA 1
ATOM 687 C C . GLY A 1 87 ? 1.475 0.854 14.516 1.00 90.88 87 GLY A C 1
ATOM 688 O O . GLY A 1 87 ? 1.203 1.741 15.325 1.00 90.88 87 GLY A O 1
ATOM 689 N N . LEU A 1 88 ? 0.723 0.636 13.433 1.00 91.56 88 LEU A N 1
ATOM 690 C CA . LEU A 1 88 ? -0.478 1.409 13.103 1.00 91.56 88 LEU A CA 1
ATOM 691 C C . LEU A 1 88 ? -1.571 1.286 14.183 1.00 91.56 88 LEU A C 1
ATOM 693 O O . LEU A 1 88 ? -2.232 2.275 14.524 1.00 91.56 88 LEU A O 1
ATOM 697 N N . LEU A 1 89 ? -1.763 0.080 14.723 1.00 90.50 89 LEU A N 1
ATOM 698 C CA . LEU A 1 89 ? -2.752 -0.193 15.765 1.00 90.50 89 LEU A CA 1
ATOM 699 C C . LEU A 1 89 ? -2.346 0.400 17.120 1.00 90.50 89 LEU A C 1
ATOM 701 O O . LEU A 1 89 ? -3.220 0.951 17.792 1.00 90.50 89 LEU A O 1
ATOM 705 N N . ALA A 1 90 ? -1.057 0.351 17.474 1.00 87.94 90 ALA A N 1
ATOM 706 C CA . ALA A 1 90 ? -0.516 0.955 18.693 1.00 87.94 90 ALA A CA 1
ATOM 707 C C . ALA A 1 90 ? -0.512 2.496 18.637 1.00 87.94 90 ALA A C 1
ATOM 709 O O . ALA A 1 90 ? -0.942 3.148 19.582 1.00 87.94 90 ALA A O 1
ATOM 710 N N . GLY A 1 91 ? -0.121 3.084 17.499 1.00 75.75 91 GLY A N 1
ATOM 711 C CA . GLY A 1 91 ? -0.269 4.520 17.237 1.00 75.75 91 GLY A CA 1
ATOM 712 C C . GLY A 1 91 ? 0.810 5.437 17.825 1.00 75.75 91 GLY A C 1
ATOM 713 O O . GLY A 1 91 ? 0.528 6.611 18.046 1.00 75.75 91 GLY A O 1
ATOM 714 N N . GLU A 1 92 ? 2.034 4.950 18.038 1.00 72.12 92 GLU A N 1
ATOM 715 C CA . GLU A 1 92 ? 3.134 5.738 18.620 1.00 72.12 92 GLU A CA 1
ATOM 716 C C . GLU A 1 92 ? 4.225 6.114 17.596 1.00 72.12 92 GLU A C 1
ATOM 718 O O . GLU A 1 92 ? 4.432 5.445 16.578 1.00 72.12 92 GLU A O 1
ATOM 723 N N . GLY A 1 93 ? 4.942 7.213 17.858 1.00 79.94 93 GLY A N 1
ATOM 724 C CA . GLY A 1 93 ? 6.094 7.651 17.063 1.00 79.94 93 GLY A CA 1
ATOM 725 C C . GLY A 1 93 ? 5.781 7.848 15.573 1.00 79.94 93 GLY A C 1
ATOM 726 O O . GLY A 1 93 ? 4.849 8.564 15.204 1.00 79.94 93 GLY A O 1
ATOM 727 N N . ALA A 1 94 ? 6.556 7.200 14.697 1.00 75.69 94 ALA A N 1
ATOM 728 C CA . ALA A 1 94 ? 6.382 7.292 13.244 1.00 75.69 94 ALA A CA 1
ATOM 729 C C . ALA A 1 94 ? 5.002 6.794 12.761 1.00 75.69 94 ALA A C 1
ATOM 731 O O . ALA A 1 94 ? 4.497 7.260 11.735 1.00 75.69 94 ALA A O 1
ATOM 732 N N . PHE A 1 95 ? 4.347 5.913 13.527 1.00 88.25 95 PHE A N 1
ATOM 733 C CA . PHE A 1 95 ? 3.013 5.405 13.211 1.00 88.25 95 PHE A CA 1
ATOM 734 C C . PHE A 1 95 ? 1.882 6.361 13.600 1.00 88.25 95 PHE A C 1
ATOM 736 O O . PHE A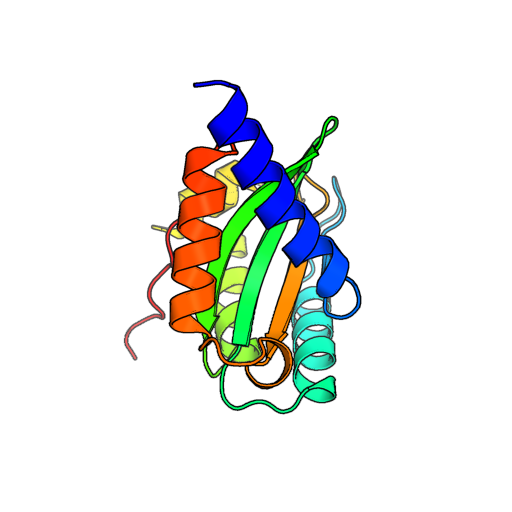 1 95 ? 0.764 6.183 13.119 1.00 88.25 95 PHE A O 1
ATOM 743 N N . ALA A 1 96 ? 2.148 7.421 14.373 1.00 87.62 96 ALA A N 1
ATOM 744 C CA . ALA A 1 96 ? 1.140 8.439 14.673 1.00 87.62 96 ALA A CA 1
ATOM 745 C C . ALA A 1 96 ? 0.622 9.111 13.387 1.00 87.62 96 ALA A C 1
ATOM 747 O O . ALA A 1 96 ? -0.583 9.255 13.192 1.00 87.62 96 ALA A O 1
ATOM 748 N N . ARG A 1 97 ? 1.520 9.438 12.442 1.00 88.69 97 ARG A N 1
ATOM 749 C CA . ARG A 1 97 ? 1.139 10.014 11.135 1.00 88.69 97 ARG A CA 1
ATOM 750 C C . ARG A 1 97 ? 0.336 9.033 10.283 1.00 88.69 97 ARG A C 1
ATOM 752 O O . ARG A 1 97 ? -0.639 9.435 9.649 1.00 88.69 97 ARG A O 1
ATOM 759 N N . TRP A 1 98 ? 0.727 7.758 10.287 1.00 92.31 98 TRP A N 1
ATOM 760 C CA . TRP A 1 98 ? -0.010 6.699 9.596 1.00 92.31 98 TRP A CA 1
ATOM 761 C C . TRP A 1 98 ? -1.420 6.561 10.164 1.00 92.31 98 TRP A C 1
ATOM 763 O O . TRP A 1 98 ? -2.388 6.561 9.408 1.00 92.31 98 TRP A O 1
ATOM 773 N N . ARG A 1 99 ? -1.541 6.518 11.494 1.00 92.56 99 ARG A N 1
ATOM 774 C CA . ARG A 1 99 ? -2.817 6.409 12.196 1.00 92.56 99 ARG A CA 1
ATOM 775 C C . ARG A 1 99 ? -3.732 7.584 11.887 1.00 92.56 99 ARG A C 1
ATOM 777 O O . ARG A 1 99 ? -4.850 7.353 11.446 1.00 92.56 99 ARG A O 1
ATOM 784 N N . THR A 1 100 ? -3.253 8.820 12.022 1.00 91.94 100 THR A N 1
ATOM 785 C CA . THR A 1 100 ? -4.044 10.026 11.714 1.00 91.94 100 THR A CA 1
ATOM 786 C C . THR A 1 100 ? -4.556 10.033 10.272 1.00 91.94 100 THR A C 1
ATOM 788 O O . THR A 1 100 ? -5.686 10.461 10.012 1.00 91.94 100 THR A O 1
ATOM 791 N N . ARG A 1 101 ? -3.740 9.548 9.325 1.00 93.56 101 ARG A N 1
ATOM 792 C CA . ARG A 1 101 ? -4.121 9.467 7.913 1.00 93.56 101 ARG A CA 1
ATOM 793 C C . ARG A 1 101 ? -5.118 8.343 7.646 1.00 93.56 101 ARG A C 1
ATOM 795 O O . ARG A 1 101 ? -6.111 8.590 6.972 1.00 93.56 101 ARG A O 1
ATOM 802 N N . LEU A 1 102 ? -4.851 7.133 8.131 1.00 94.88 102 LEU A N 1
ATOM 803 C CA . LEU A 1 102 ? -5.537 5.919 7.683 1.00 94.88 102 LEU A CA 1
ATOM 804 C C . LEU A 1 102 ? -6.701 5.499 8.589 1.00 94.88 102 LEU A C 1
ATOM 806 O O . LEU A 1 102 ? -7.618 4.842 8.104 1.00 94.88 102 LEU A O 1
ATOM 810 N N . LEU A 1 103 ? -6.704 5.881 9.870 1.00 95.12 103 LEU A N 1
ATOM 811 C CA . LEU A 1 103 ? -7.686 5.446 10.871 1.00 95.12 103 LEU A CA 1
ATOM 812 C C . LEU A 1 103 ? -8.461 6.626 11.471 1.00 95.12 103 LEU A C 1
ATOM 814 O O . LEU A 1 103 ? -7.953 7.744 11.564 1.00 95.12 103 LEU A O 1
ATOM 818 N N . PHE A 1 104 ? -9.715 6.394 11.865 1.00 92.62 104 PHE A N 1
ATOM 819 C CA . PHE A 1 104 ? -10.496 7.391 12.600 1.00 92.62 104 PHE A CA 1
ATOM 820 C C . PHE A 1 104 ? -9.841 7.681 13.956 1.00 92.62 104 PHE A C 1
ATOM 822 O O . PHE A 1 104 ? -9.333 6.776 14.616 1.00 92.62 104 PHE A O 1
ATOM 829 N N . GLU A 1 105 ? -9.867 8.946 14.377 1.00 84.19 105 GLU A N 1
ATOM 830 C CA . GLU A 1 105 ? -9.235 9.382 15.624 1.00 84.19 105 GLU A CA 1
ATOM 831 C C . GLU A 1 105 ? -9.733 8.567 16.826 1.00 84.19 105 GLU A C 1
ATOM 833 O O . GLU A 1 105 ? -10.930 8.309 16.970 1.00 84.19 105 GLU A O 1
ATOM 838 N N . GLY A 1 106 ? -8.790 8.101 17.651 1.00 79.56 106 GLY A N 1
ATOM 839 C CA . GLY A 1 106 ? -9.075 7.251 18.810 1.00 79.56 106 GLY A CA 1
ATOM 840 C C . GLY A 1 106 ? -9.579 5.837 18.485 1.00 79.56 106 GLY A C 1
ATOM 841 O O . GLY A 1 106 ? -9.886 5.091 19.409 1.00 79.56 106 GLY A O 1
ATOM 842 N N . LYS A 1 107 ? -9.655 5.427 17.209 1.00 88.88 107 LYS A N 1
ATOM 843 C CA . LYS A 1 107 ? -10.250 4.146 16.787 1.00 88.88 107 LYS A CA 1
ATOM 844 C C . LYS A 1 107 ? -9.296 3.309 15.934 1.00 88.88 107 LYS A C 1
ATOM 846 O O . LYS A 1 107 ? -8.355 3.814 15.333 1.00 88.88 107 LYS A O 1
ATOM 851 N N . THR A 1 108 ? -9.574 2.011 15.852 1.00 91.31 108 THR A N 1
ATOM 852 C CA . THR A 1 108 ? -8.911 1.064 14.931 1.00 91.31 108 THR A CA 1
ATOM 853 C C . THR A 1 108 ? -9.631 0.956 13.584 1.00 91.31 108 THR A C 1
ATOM 855 O O . THR A 1 108 ? -9.322 0.093 12.769 1.00 91.31 108 THR A O 1
ATOM 858 N N . THR A 1 109 ? -10.618 1.816 13.350 1.00 95.44 109 THR A N 1
ATOM 859 C CA . THR A 1 109 ? -11.487 1.795 12.176 1.00 95.44 109 THR A CA 1
ATOM 860 C C . THR A 1 109 ? -10.846 2.533 11.005 1.00 95.44 109 THR A C 1
ATOM 862 O O 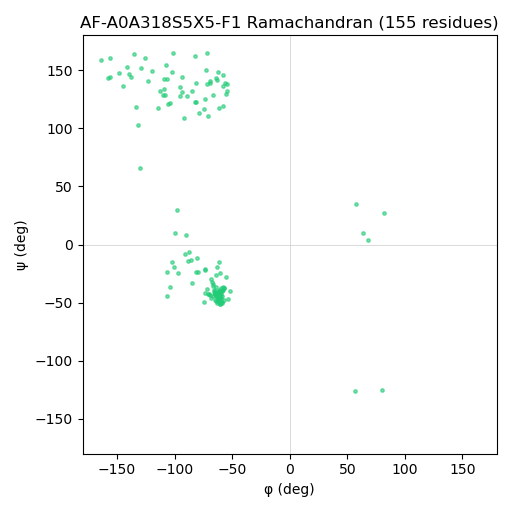. THR A 1 109 ? -10.407 3.672 11.175 1.00 95.44 109 THR A O 1
ATOM 865 N N . SER A 1 110 ? -10.843 1.931 9.814 1.00 95.50 110 SER A N 1
ATOM 866 C CA . SER A 1 110 ? -10.269 2.547 8.614 1.00 95.50 110 SER A CA 1
ATOM 867 C C . SER A 1 110 ? -11.086 3.742 8.116 1.00 95.50 110 SER A C 1
ATOM 869 O O . SER A 1 110 ? -12.317 3.698 8.063 1.00 95.50 110 SER A O 1
ATOM 871 N N . ARG A 1 111 ? -10.405 4.809 7.689 1.00 96.31 111 ARG A N 1
ATOM 872 C CA . ARG A 1 111 ? -11.015 5.988 7.044 1.00 96.31 111 ARG A CA 1
ATOM 873 C C . ARG A 1 111 ? -11.337 5.761 5.571 1.00 96.31 111 ARG A C 1
ATOM 875 O O . ARG A 1 111 ? -12.208 6.447 5.036 1.00 96.31 111 ARG A O 1
ATOM 882 N N . PHE A 1 112 ? -10.645 4.821 4.935 1.00 96.56 112 PHE A N 1
ATOM 883 C CA . PHE A 1 112 ? -10.698 4.563 3.496 1.00 96.56 112 PHE A CA 1
ATOM 884 C C . PHE A 1 112 ? -10.797 3.063 3.217 1.00 96.56 112 PHE A C 1
ATOM 886 O O . PHE A 1 112 ? -10.470 2.251 4.086 1.00 96.56 112 PHE A O 1
ATOM 893 N N . ASP A 1 113 ? -11.180 2.690 1.996 1.00 97.12 113 ASP 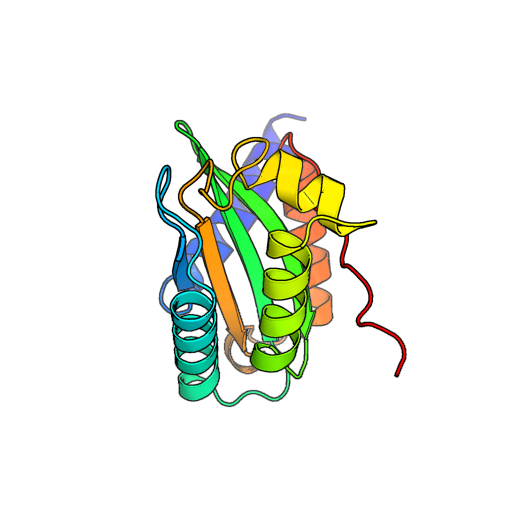A N 1
ATOM 894 C CA . ASP A 1 113 ? -10.857 1.343 1.530 1.00 97.12 113 ASP A CA 1
ATOM 895 C C . ASP A 1 113 ? -9.360 1.317 1.229 1.00 97.12 113 ASP A C 1
ATOM 897 O O . ASP A 1 113 ? -8.848 2.166 0.496 1.00 97.12 113 ASP A O 1
ATOM 901 N N . LEU A 1 114 ? -8.647 0.373 1.830 1.00 98.00 114 LEU A N 1
ATOM 902 C CA . LEU A 1 114 ? -7.207 0.242 1.669 1.00 98.00 114 LEU A CA 1
ATOM 903 C C . LEU A 1 114 ? -6.917 -0.945 0.765 1.00 98.00 114 LEU A C 1
ATOM 905 O O . LEU A 1 114 ? -7.285 -2.079 1.085 1.00 98.00 114 LEU A O 1
ATOM 909 N N . ARG A 1 115 ? -6.239 -0.695 -0.354 1.00 98.38 115 ARG A N 1
ATOM 910 C CA . ARG A 1 115 ? -5.784 -1.736 -1.279 1.00 98.38 115 ARG A CA 1
ATOM 911 C C . ARG A 1 115 ? -4.275 -1.845 -1.210 1.00 98.38 115 ARG A C 1
ATOM 913 O O . ARG A 1 115 ? -3.574 -0.856 -1.377 1.00 98.38 115 ARG A O 1
ATOM 920 N N . LEU A 1 116 ? -3.792 -3.059 -1.012 1.00 98.50 116 LEU A N 1
ATOM 921 C CA . LEU A 1 116 ? -2.376 -3.372 -1.008 1.00 98.50 116 LEU A CA 1
ATOM 922 C C . LEU A 1 116 ? -2.021 -4.153 -2.267 1.00 98.50 116 LEU A C 1
ATOM 924 O O . LEU A 1 116 ? -2.650 -5.170 -2.549 1.00 98.50 116 LEU A O 1
ATOM 928 N N . TYR A 1 117 ? -1.004 -3.692 -2.983 1.00 98.69 117 TYR A N 1
ATOM 929 C CA . TYR A 1 117 ? -0.286 -4.458 -3.993 1.00 98.69 117 TYR A CA 1
ATOM 930 C C . TYR A 1 117 ? 0.957 -5.067 -3.350 1.00 98.69 117 TYR A C 1
ATOM 932 O O . TYR A 1 117 ? 1.664 -4.381 -2.612 1.00 98.69 117 TYR A O 1
ATOM 940 N N . VAL A 1 118 ? 1.218 -6.341 -3.637 1.00 98.44 118 VAL A N 1
ATOM 941 C CA . VAL A 1 118 ? 2.466 -7.027 -3.284 1.00 98.44 118 VAL A CA 1
ATOM 942 C C . VAL A 1 118 ? 2.943 -7.745 -4.536 1.00 98.44 118 VAL A C 1
ATOM 944 O O . VAL A 1 118 ? 2.375 -8.764 -4.923 1.00 98.44 118 VAL A O 1
ATOM 947 N N . VAL A 1 119 ? 3.944 -7.179 -5.199 1.00 98.62 119 VAL A N 1
ATOM 948 C CA . VAL A 1 119 ? 4.425 -7.627 -6.508 1.00 98.62 119 VAL A CA 1
ATOM 949 C C . VAL A 1 119 ? 5.835 -8.160 -6.347 1.00 98.62 119 VAL A C 1
ATOM 951 O O . VAL A 1 119 ? 6.715 -7.415 -5.932 1.00 98.62 119 VAL A O 1
ATOM 954 N N . GLY A 1 120 ? 6.028 -9.444 -6.623 1.00 98.38 120 GLY A N 1
ATOM 955 C CA . GLY A 1 120 ? 7.342 -10.070 -6.592 1.00 98.38 120 GLY A CA 1
ATOM 956 C C . GLY A 1 120 ? 8.202 -9.643 -7.777 1.00 98.38 120 GLY A C 1
ATOM 957 O O . GLY A 1 120 ? 7.679 -9.300 -8.840 1.00 98.38 120 GLY A O 1
ATOM 958 N N . GLU A 1 121 ? 9.515 -9.625 -7.576 1.00 97.50 121 GLU A N 1
ATOM 959 C CA . GLU A 1 121 ? 10.492 -9.100 -8.533 1.00 97.50 121 GLU A CA 1
ATOM 960 C C . GLU A 1 121 ? 10.432 -9.795 -9.900 1.00 97.50 121 GLU A C 1
ATOM 962 O O . GLU A 1 121 ? 10.468 -9.115 -10.922 1.00 97.50 121 GLU A O 1
ATOM 967 N N . GLY A 1 122 ? 10.177 -11.108 -9.957 1.00 97.06 122 GLY A N 1
ATOM 968 C CA . GLY A 1 122 ? 9.999 -11.833 -11.219 1.00 97.06 122 GLY A CA 1
ATOM 969 C C . GLY A 1 122 ? 8.816 -11.351 -12.073 1.00 97.06 122 GLY A C 1
ATOM 970 O O . GLY A 1 122 ? 8.745 -11.657 -13.262 1.00 97.06 122 GLY A O 1
ATOM 971 N N . ALA A 1 123 ? 7.886 -10.576 -11.506 1.00 97.00 123 ALA A N 1
ATOM 972 C CA . ALA A 1 123 ? 6.781 -9.959 -12.237 1.00 97.00 123 ALA A CA 1
ATOM 973 C C . ALA A 1 123 ? 7.087 -8.548 -12.771 1.00 97.00 123 ALA A C 1
ATOM 975 O O . ALA A 1 123 ? 6.264 -8.005 -13.508 1.00 97.00 123 ALA A O 1
ATOM 976 N N . LEU A 1 124 ? 8.227 -7.957 -12.401 1.00 96.38 124 LEU A N 1
ATOM 977 C CA . LEU A 1 124 ? 8.613 -6.585 -12.756 1.00 96.38 124 LEU A CA 1
ATOM 978 C C . LEU A 1 124 ? 9.354 -6.497 -14.102 1.00 96.38 124 LEU A C 1
ATOM 980 O O . LEU A 1 124 ? 9.594 -5.400 -14.604 1.00 96.38 124 LEU A O 1
ATOM 984 N N . GLY A 1 125 ? 9.676 -7.641 -14.713 1.00 93.75 125 GLY A N 1
ATOM 985 C CA . GLY A 1 125 ? 10.462 -7.709 -15.941 1.00 93.75 125 GLY A CA 1
ATOM 986 C C . GLY A 1 125 ? 11.951 -7.566 -15.642 1.00 93.75 125 GLY A C 1
ATOM 987 O O . GLY A 1 125 ? 12.493 -8.332 -14.856 1.00 93.75 125 GLY A O 1
ATOM 988 N N . GLU A 1 126 ? 12.609 -6.607 -16.291 1.00 94.06 126 GLU A N 1
ATOM 989 C CA . GLU A 1 126 ? 14.050 -6.357 -16.116 1.00 94.06 126 GLU A CA 1
ATOM 990 C C . GLU A 1 126 ? 14.366 -5.427 -14.935 1.00 94.06 126 GLU A C 1
ATOM 992 O O . GLU A 1 126 ? 15.521 -5.330 -14.531 1.00 94.06 126 GLU A O 1
ATOM 997 N N . ALA A 1 127 ? 13.359 -4.739 -14.387 1.00 96.00 127 ALA A N 1
ATOM 998 C CA . ALA A 1 127 ? 13.543 -3.816 -13.275 1.00 96.00 127 ALA A CA 1
ATOM 999 C C . ALA A 1 127 ? 13.608 -4.558 -11.938 1.00 96.00 127 ALA A C 1
ATOM 1001 O O . ALA A 1 127 ? 12.801 -5.447 -11.660 1.00 96.00 127 ALA A O 1
ATOM 1002 N N . THR A 1 128 ? 14.512 -4.119 -11.071 1.00 97.81 128 THR A N 1
ATOM 1003 C CA . THR A 1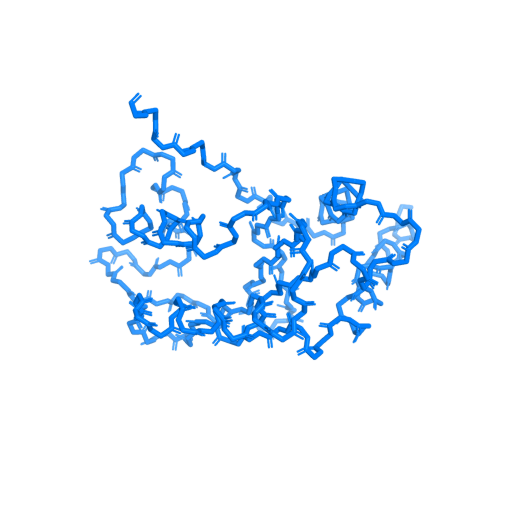 128 ? 14.567 -4.580 -9.683 1.00 97.81 128 THR A CA 1
ATOM 1004 C C . THR A 1 128 ? 13.410 -4.018 -8.852 1.00 97.81 128 THR A C 1
ATOM 1006 O O . THR A 1 128 ? 12.740 -3.037 -9.218 1.00 97.81 128 THR A O 1
ATOM 1009 N N . ALA A 1 129 ? 13.181 -4.612 -7.679 1.00 97.31 129 ALA A N 1
ATOM 1010 C CA . ALA A 1 129 ? 12.210 -4.094 -6.719 1.00 97.31 129 ALA A CA 1
ATOM 1011 C C . ALA A 1 129 ? 12.549 -2.660 -6.265 1.00 97.31 129 ALA A C 1
ATOM 1013 O O . ALA A 1 129 ? 11.648 -1.826 -6.150 1.00 97.31 129 ALA A O 1
ATOM 1014 N N . ASP A 1 130 ? 13.831 -2.356 -6.049 1.00 97.25 130 ASP A N 1
ATOM 1015 C CA . ASP A 1 130 ? 14.282 -1.034 -5.597 1.00 97.25 130 ASP A CA 1
ATOM 1016 C C . ASP A 1 130 ? 14.085 0.040 -6.681 1.00 97.25 130 ASP A C 1
ATOM 1018 O O . ASP A 1 130 ? 13.505 1.092 -6.400 1.00 97.25 130 ASP A O 1
ATOM 1022 N N . GLU A 1 131 ? 14.461 -0.245 -7.933 1.00 97.94 131 GLU A N 1
ATOM 1023 C CA . GLU A 1 131 ? 14.232 0.662 -9.073 1.00 97.94 131 GLU A CA 1
ATOM 1024 C C . GLU A 1 131 ? 12.738 0.930 -9.283 1.00 97.94 131 GLU A C 1
ATOM 1026 O O . GLU A 1 131 ? 12.311 2.066 -9.509 1.00 97.94 131 GLU A O 1
ATOM 1031 N N . THR A 1 132 ? 11.913 -0.111 -9.152 1.00 98.19 132 THR A N 1
ATOM 1032 C CA . THR A 1 132 ? 10.460 0.024 -9.278 1.00 98.19 132 THR A CA 1
ATOM 1033 C C . THR A 1 132 ? 9.879 0.890 -8.160 1.00 98.19 132 THR A C 1
ATOM 1035 O O . THR A 1 132 ? 8.996 1.713 -8.407 1.00 98.19 132 THR A O 1
ATOM 1038 N N . VAL A 1 133 ? 10.365 0.748 -6.925 1.00 97.88 133 VAL A N 1
ATOM 1039 C CA . VAL A 1 133 ? 9.937 1.582 -5.792 1.00 97.88 133 VAL A CA 1
ATOM 1040 C C . VAL A 1 133 ? 10.332 3.035 -5.997 1.00 97.88 133 VAL A C 1
ATOM 1042 O O . VAL A 1 133 ? 9.515 3.920 -5.735 1.00 97.88 133 VAL A O 1
ATOM 1045 N N . GLU A 1 134 ? 11.539 3.298 -6.493 1.00 97.56 134 GLU A N 1
ATOM 1046 C CA . GLU A 1 134 ? 11.979 4.651 -6.827 1.00 97.56 134 GLU A CA 1
ATOM 1047 C C . GLU A 1 134 ? 11.096 5.277 -7.915 1.00 97.56 134 GLU A C 1
ATOM 1049 O O . GLU A 1 134 ? 10.625 6.411 -7.753 1.00 97.56 134 GLU A O 1
ATOM 1054 N N . ALA A 1 135 ? 10.796 4.527 -8.980 1.00 97.62 135 ALA A N 1
ATOM 1055 C CA . ALA A 1 135 ? 9.909 4.969 -10.051 1.00 97.62 135 ALA A CA 1
ATOM 1056 C C . ALA A 1 135 ? 8.495 5.267 -9.527 1.00 97.62 135 ALA A C 1
ATOM 1058 O O . ALA A 1 135 ? 7.983 6.373 -9.715 1.00 97.62 135 ALA A O 1
ATOM 1059 N N . LEU A 1 136 ? 7.889 4.337 -8.781 1.00 98.00 136 LEU A N 1
ATOM 1060 C CA . LEU A 1 136 ? 6.560 4.513 -8.189 1.00 98.00 136 LEU A CA 1
ATOM 1061 C C . LEU A 1 136 ? 6.514 5.688 -7.213 1.00 98.00 136 LEU A C 1
ATOM 1063 O O . LEU A 1 136 ? 5.546 6.448 -7.217 1.00 98.00 136 LEU A O 1
ATOM 1067 N N . ALA A 1 137 ? 7.545 5.868 -6.386 1.00 97.38 137 ALA A N 1
ATOM 1068 C CA . ALA A 1 137 ? 7.624 6.991 -5.461 1.00 97.38 137 ALA A CA 1
ATOM 1069 C C . ALA A 1 137 ? 7.750 8.327 -6.204 1.00 97.38 137 ALA A C 1
ATOM 1071 O O . ALA A 1 137 ? 7.130 9.319 -5.810 1.00 97.38 137 ALA A O 1
ATOM 1072 N N . THR A 1 138 ? 8.524 8.354 -7.288 1.00 96.81 138 THR A N 1
ATOM 1073 C CA . THR A 1 138 ? 8.677 9.522 -8.160 1.00 96.81 138 THR A CA 1
ATOM 1074 C C . THR A 1 138 ? 7.357 9.870 -8.836 1.00 96.81 138 THR A C 1
ATOM 1076 O O . THR A 1 138 ? 6.905 11.015 -8.753 1.00 96.81 138 THR A O 1
ATOM 1079 N N . TRP A 1 139 ? 6.683 8.880 -9.421 1.00 97.06 139 T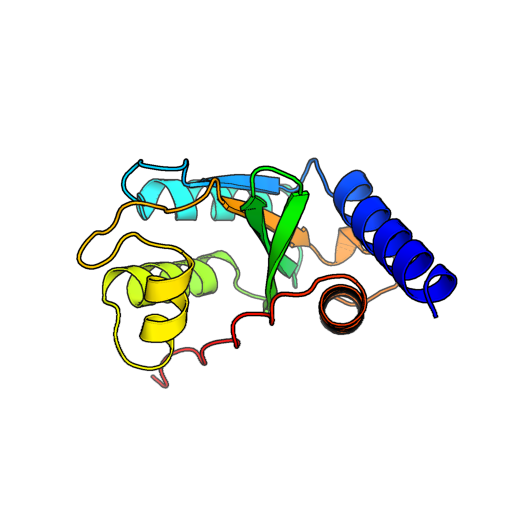RP A N 1
ATOM 1080 C CA . TRP A 1 139 ? 5.383 9.078 -10.048 1.00 97.06 139 TRP A CA 1
ATOM 1081 C C . TRP A 1 139 ? 4.325 9.528 -9.043 1.00 97.06 139 TRP A C 1
ATOM 1083 O O . TRP A 1 139 ? 3.608 10.495 -9.297 1.00 97.06 139 TRP A O 1
ATOM 1093 N N . ALA A 1 140 ? 4.277 8.896 -7.868 1.00 96.19 140 ALA A N 1
ATOM 1094 C CA . ALA A 1 140 ? 3.364 9.259 -6.793 1.00 96.19 140 ALA A CA 1
ATOM 1095 C C . ALA A 1 140 ? 3.531 10.730 -6.373 1.00 96.19 140 ALA A C 1
ATOM 1097 O O . ALA A 1 140 ? 2.552 11.466 -6.284 1.00 96.19 140 ALA A O 1
ATOM 1098 N N . ARG A 1 141 ? 4.773 11.186 -6.163 1.00 95.56 141 ARG A N 1
ATOM 1099 C CA . ARG A 1 141 ? 5.069 12.573 -5.758 1.00 95.56 141 ARG A CA 1
ATOM 1100 C C . ARG A 1 141 ? 4.743 13.600 -6.841 1.00 95.56 141 ARG A C 1
ATOM 1102 O O . ARG A 1 141 ? 4.398 14.729 -6.507 1.00 95.56 141 ARG A O 1
ATOM 1109 N N . ALA A 1 142 ? 4.886 13.233 -8.111 1.00 94.94 142 ALA A N 1
ATOM 1110 C CA . ALA A 1 142 ? 4.646 14.139 -9.229 1.00 94.94 142 ALA A CA 1
ATOM 1111 C C . ALA A 1 142 ? 3.166 14.206 -9.644 1.00 94.94 142 ALA A C 1
ATOM 1113 O O . ALA A 1 142 ? 2.707 15.265 -10.070 1.00 94.94 142 ALA A O 1
ATOM 1114 N N . ALA A 1 143 ? 2.422 13.101 -9.528 1.00 94.56 143 ALA A N 1
ATOM 1115 C CA . ALA A 1 143 ? 1.051 12.996 -10.028 1.00 94.56 143 ALA A CA 1
ATOM 1116 C C . ALA A 1 143 ? -0.043 13.111 -8.957 1.00 94.56 143 ALA A C 1
ATOM 1118 O O . ALA A 1 143 ? -1.205 13.304 -9.316 1.00 94.56 143 ALA A O 1
ATOM 1119 N N . PHE A 1 144 ? 0.291 12.996 -7.668 1.00 94.12 144 PHE A N 1
ATOM 1120 C CA . PHE A 1 144 ? -0.696 12.995 -6.590 1.00 94.12 144 PHE A CA 1
ATOM 1121 C C . PHE A 1 144 ? -0.412 14.098 -5.564 1.00 94.12 144 PHE A C 1
ATOM 1123 O O . PHE A 1 144 ? 0.740 14.337 -5.201 1.00 94.12 144 PHE A O 1
ATOM 1130 N N . PRO A 1 145 ? -1.456 14.766 -5.041 1.00 90.31 145 PRO A N 1
ATOM 1131 C CA . PRO A 1 145 ? -1.282 15.899 -4.133 1.00 90.31 145 PRO A CA 1
ATOM 1132 C C . PRO A 1 145 ? -0.830 15.484 -2.725 1.00 90.31 145 PRO A C 1
ATOM 1134 O O . PRO A 1 145 ? -0.317 16.307 -1.965 1.00 90.31 145 PRO A O 1
ATOM 1137 N N . LEU A 1 146 ? -1.046 14.222 -2.341 1.00 92.06 146 LEU A N 1
ATOM 1138 C CA . LEU A 1 146 ? -0.729 13.732 -1.005 1.00 92.06 146 LEU A CA 1
ATOM 1139 C C . LEU A 1 146 ? 0.657 13.106 -0.955 1.00 92.06 146 LEU A C 1
ATOM 1141 O O . LEU A 1 146 ? 1.004 12.232 -1.743 1.00 92.06 146 LEU A O 1
ATOM 1145 N N . ARG A 1 147 ? 1.430 13.519 0.051 1.00 93.19 147 ARG A N 1
ATOM 1146 C CA . ARG A 1 147 ? 2.744 12.938 0.328 1.00 93.19 147 ARG A CA 1
ATOM 1147 C C . ARG A 1 147 ? 2.607 11.474 0.719 1.00 93.19 147 ARG A C 1
ATOM 1149 O O . ARG A 1 147 ? 1.689 11.117 1.455 1.00 93.19 147 ARG A O 1
ATOM 1156 N N . LEU A 1 148 ? 3.557 10.655 0.291 1.00 95.12 148 LEU A N 1
ATOM 1157 C CA . LEU A 1 148 ? 3.702 9.289 0.782 1.00 95.12 148 LEU A CA 1
ATOM 1158 C C . LEU A 1 148 ? 3.992 9.284 2.288 1.00 95.12 148 LEU A C 1
ATOM 1160 O O . LEU A 1 148 ? 4.591 10.215 2.830 1.00 95.12 148 LEU A O 1
ATOM 1164 N N . LEU A 1 149 ? 3.529 8.237 2.958 1.00 92.81 149 LEU A N 1
ATOM 1165 C CA . LEU A 1 149 ? 3.910 7.905 4.318 1.00 92.81 149 LEU A CA 1
ATOM 1166 C C . LEU A 1 149 ? 5.348 7.389 4.315 1.00 92.81 149 LEU A C 1
ATOM 1168 O O . LEU A 1 149 ? 5.737 6.618 3.438 1.00 92.81 149 LEU A O 1
ATOM 1172 N N . ASP A 1 150 ? 6.125 7.824 5.300 1.00 85.25 150 ASP A N 1
ATOM 1173 C CA . ASP A 1 150 ? 7.530 7.450 5.398 1.00 85.25 150 ASP A CA 1
ATOM 1174 C C . ASP A 1 150 ? 7.665 5.960 5.761 1.00 85.25 150 ASP A C 1
ATOM 1176 O O . ASP A 1 150 ? 6.907 5.472 6.615 1.00 85.25 150 ASP A O 1
ATOM 1180 N N . PRO A 1 151 ? 8.635 5.236 5.169 1.00 76.81 151 PRO A N 1
ATOM 1181 C CA . PRO A 1 151 ? 9.011 3.910 5.633 1.00 76.81 151 PRO A CA 1
ATOM 1182 C C . PRO A 1 151 ? 9.439 3.971 7.091 1.00 76.81 151 PRO A C 1
ATOM 1184 O O . PRO A 1 151 ? 10.398 4.649 7.456 1.00 76.81 151 PRO A O 1
ATOM 1187 N N . VAL A 1 152 ? 8.719 3.252 7.949 1.00 77.62 152 VAL A N 1
ATOM 1188 C CA . VAL A 1 152 ? 9.089 3.158 9.361 1.00 77.62 152 VAL A CA 1
ATOM 1189 C C . VAL A 1 152 ? 10.179 2.109 9.485 1.00 77.62 152 VAL A C 1
ATOM 1191 O O . VAL A 1 152 ? 9.963 0.974 9.069 1.00 77.62 152 VAL A O 1
ATOM 1194 N N . ALA A 1 153 ? 11.352 2.443 10.021 1.00 69.81 153 ALA A N 1
ATOM 1195 C CA . ALA A 1 153 ? 12.399 1.444 10.229 1.00 69.81 153 ALA A CA 1
ATOM 1196 C C . ALA A 1 153 ? 11.862 0.283 11.093 1.00 69.81 153 ALA A C 1
ATOM 1198 O O . ALA A 1 153 ? 11.115 0.532 12.044 1.00 69.81 153 ALA A O 1
ATOM 1199 N N . PRO A 1 154 ? 12.192 -0.984 10.784 1.00 58.69 154 PRO A N 1
ATOM 1200 C CA . PRO A 1 154 ? 11.885 -2.069 11.705 1.00 58.69 154 PRO A CA 1
ATOM 1201 C C . PRO A 1 154 ? 12.561 -1.785 13.059 1.00 58.69 154 PRO A C 1
ATOM 1203 O O . PRO A 1 154 ? 13.651 -1.204 13.081 1.00 58.69 154 PRO A O 1
ATOM 1206 N N . PRO A 1 155 ? 11.942 -2.171 14.190 1.00 56.31 155 PRO A N 1
ATOM 1207 C CA . PRO A 1 155 ? 12.576 -2.015 15.492 1.00 56.31 155 PRO A CA 1
ATOM 1208 C C . PRO A 1 155 ? 13.941 -2.712 15.475 1.00 56.31 155 PRO A C 1
ATOM 1210 O O . PRO A 1 155 ? 14.047 -3.865 15.043 1.00 56.31 155 PRO A O 1
ATOM 1213 N N . LYS A 1 156 ? 14.987 -1.995 15.910 1.00 51.72 156 LYS A N 1
ATOM 1214 C CA . LYS A 1 156 ? 16.310 -2.587 16.129 1.00 51.72 156 LYS A CA 1
ATOM 1215 C C . LYS A 1 156 ? 16.134 -3.659 17.205 1.00 51.72 156 LYS A C 1
ATOM 1217 O O . LYS A 1 156 ? 15.659 -3.340 18.293 1.00 51.72 156 LYS A O 1
ATOM 1222 N N . ARG A 1 157 ? 16.402 -4.914 16.848 1.00 47.72 157 ARG A N 1
ATOM 1223 C CA . ARG A 1 157 ? 16.480 -6.007 17.820 1.00 47.72 157 ARG A CA 1
ATOM 1224 C C . ARG A 1 157 ? 17.734 -5.858 18.662 1.00 47.72 157 ARG A C 1
ATOM 1226 O O . ARG A 1 157 ? 18.741 -5.382 18.091 1.00 47.72 157 ARG A O 1
#

pLDDT: mean 92.99, std 8.77, range [47.72, 98.69]

Foldseek 3Di:
DVVVLVVLVVVLVVVCVLQVVQKDFQAAAQDFRDLVSNLVSQCVSCVVPVAQKKKKWKWFDDPVDTATAAIDMDRCRSVLSSQLLVLCVVCDDLNVVVVVPFHDPPGSGGNGRMMMGIGHQVSVPPDGSHRVRVSNQVSNVSNDPDHYRDRDDRPDD

Organism: NCBI:txid694435